Protein AF-A0A2V7YSF1-F1 (afdb_monomer_lite)

Structure (mmCIF, N/CA/C/O backbone):
data_AF-A0A2V7YSF1-F1
#
_entry.id   AF-A0A2V7YSF1-F1
#
loop_
_atom_site.group_PDB
_atom_site.id
_atom_site.type_symbol
_atom_site.label_atom_id
_atom_site.label_alt_id
_atom_site.label_comp_id
_atom_site.label_asym_id
_atom_site.label_entity_id
_atom_site.label_seq_id
_atom_site.pdbx_PDB_ins_code
_atom_site.Cartn_x
_atom_site.Cartn_y
_atom_site.Cartn_z
_atom_site.occupancy
_atom_site.B_iso_or_equiv
_atom_site.auth_seq_id
_atom_site.auth_comp_id
_atom_site.auth_asym_id
_atom_site.auth_atom_id
_atom_site.pdbx_PDB_model_num
ATOM 1 N N . MET A 1 1 ? -10.536 7.217 42.522 1.00 45.72 1 MET A N 1
ATOM 2 C CA . MET A 1 1 ? -9.569 7.625 41.480 1.00 45.72 1 MET A CA 1
ATOM 3 C C . MET A 1 1 ? -9.967 6.948 40.182 1.00 45.72 1 MET A C 1
ATOM 5 O O . MET A 1 1 ? -9.689 5.775 39.994 1.00 45.72 1 MET A O 1
ATOM 9 N N . THR A 1 2 ? -10.724 7.647 39.345 1.00 53.72 2 THR A N 1
ATOM 10 C CA . THR A 1 2 ? -11.120 7.186 38.010 1.00 53.72 2 THR A CA 1
ATOM 11 C C . THR A 1 2 ? -9.965 7.449 37.054 1.00 53.72 2 THR A C 1
ATOM 13 O O . THR A 1 2 ? -9.541 8.597 36.912 1.00 53.72 2 THR A O 1
ATOM 16 N N . SER A 1 3 ? -9.429 6.399 36.431 1.00 45.81 3 SER A N 1
ATOM 17 C CA . SER A 1 3 ? -8.514 6.542 35.301 1.00 45.81 3 SER A CA 1
ATOM 18 C C . SER A 1 3 ? -9.166 7.431 34.233 1.00 45.81 3 SER A C 1
ATOM 20 O O . SER A 1 3 ? -10.375 7.317 34.002 1.00 45.81 3 SER A O 1
ATOM 22 N N . PRO A 1 4 ? -8.418 8.349 33.597 1.00 48.03 4 PRO A N 1
ATOM 23 C CA . PRO A 1 4 ? -8.965 9.100 32.480 1.00 48.03 4 PRO A CA 1
ATOM 24 C C . PRO A 1 4 ? -9.413 8.108 31.393 1.00 48.03 4 PRO A C 1
ATOM 26 O O . PRO A 1 4 ? -8.706 7.123 31.148 1.00 48.03 4 PRO A O 1
ATOM 29 N N . PRO A 1 5 ? -10.571 8.329 30.744 1.00 52.53 5 PRO A N 1
ATOM 30 C CA . PRO A 1 5 ? -10.981 7.502 29.619 1.00 52.53 5 PRO A CA 1
ATOM 31 C C . PRO A 1 5 ? -9.872 7.520 28.552 1.00 52.53 5 PRO A C 1
ATOM 33 O O . PRO A 1 5 ? -9.232 8.561 28.360 1.00 52.53 5 PRO A O 1
ATOM 36 N N . PRO A 1 6 ? -9.602 6.391 27.871 1.00 51.53 6 PRO A N 1
ATOM 37 C CA . PRO A 1 6 ? -8.552 6.322 26.861 1.00 51.53 6 PRO A CA 1
ATOM 38 C C . PRO A 1 6 ? -8.784 7.418 25.818 1.00 51.53 6 PRO A C 1
ATOM 40 O O . PRO A 1 6 ? -9.885 7.530 25.276 1.00 51.53 6 PRO A O 1
ATOM 43 N N . ARG A 1 7 ? -7.762 8.253 25.572 1.00 56.03 7 ARG A N 1
ATOM 44 C CA . ARG A 1 7 ? -7.863 9.410 24.674 1.00 56.03 7 ARG A CA 1
ATOM 45 C C . ARG A 1 7 ? -8.388 8.973 23.308 1.00 56.03 7 ARG A C 1
ATOM 47 O O . ARG A 1 7 ? -7.738 8.261 22.543 1.00 56.03 7 ARG A O 1
ATOM 54 N N . SER A 1 8 ? -9.612 9.395 23.036 1.00 60.59 8 SER A N 1
ATOM 55 C CA . SER A 1 8 ? -10.412 9.052 21.875 1.00 60.59 8 SER A CA 1
ATOM 56 C C . SER A 1 8 ? -9.854 9.714 20.613 1.00 60.59 8 SER A C 1
ATOM 58 O O . SER A 1 8 ? -9.989 10.919 20.437 1.00 60.59 8 SER A O 1
ATOM 60 N N . GLY A 1 9 ? -9.263 8.934 19.705 1.00 58.69 9 GLY A N 1
ATOM 61 C CA . GLY A 1 9 ? -9.050 9.350 18.311 1.00 58.69 9 GLY A CA 1
ATOM 62 C C . GLY A 1 9 ? -7.986 10.422 18.042 1.00 58.69 9 GLY A C 1
ATOM 63 O O . GLY A 1 9 ? -7.973 10.954 16.934 1.00 58.69 9 GLY A O 1
ATOM 64 N N . GLU A 1 10 ? -7.097 10.733 18.990 1.00 69.19 10 GLU A N 1
ATOM 65 C CA . GLU A 1 10 ? -5.967 11.636 18.727 1.00 69.19 10 GLU A CA 1
ATOM 66 C C . GLU A 1 10 ? -5.044 11.037 17.656 1.00 69.19 10 GLU A C 1
ATOM 68 O O . GLU A 1 10 ? -4.648 9.870 17.744 1.00 69.19 10 GLU A O 1
ATOM 73 N N . VAL A 1 11 ? -4.716 11.832 16.634 1.00 72.75 11 VAL A N 1
ATOM 74 C CA . VAL A 1 11 ? -3.704 11.498 15.624 1.00 72.75 11 VAL A CA 1
ATOM 75 C C . VAL A 1 11 ? -2.356 11.465 16.330 1.00 72.75 11 VAL A C 1
ATOM 77 O O . VAL A 1 11 ? -1.912 12.474 16.877 1.00 72.75 11 VAL A O 1
ATOM 80 N N . THR A 1 12 ? -1.704 10.305 16.352 1.00 83.25 12 THR A N 1
ATOM 81 C CA . THR A 1 12 ? -0.373 10.211 16.954 1.00 83.25 12 THR A CA 1
ATOM 82 C C . THR A 1 12 ? 0.666 10.829 16.023 1.00 83.25 12 THR A C 1
ATOM 84 O O . THR A 1 12 ? 0.474 10.909 14.808 1.00 83.25 12 THR A O 1
ATOM 87 N N . ARG A 1 13 ? 1.826 11.210 16.569 1.00 85.56 13 ARG A N 1
ATOM 88 C CA . ARG A 1 13 ? 2.976 11.635 15.755 1.00 85.56 13 ARG A CA 1
ATOM 89 C C . ARG A 1 13 ? 3.343 10.581 14.699 1.00 85.56 13 ARG A C 1
ATOM 91 O O . ARG A 1 13 ? 3.693 10.946 13.584 1.00 85.56 13 ARG A O 1
ATOM 98 N N . GLY A 1 14 ? 3.215 9.293 15.031 1.00 83.25 14 GLY A N 1
ATOM 99 C CA . GLY A 1 14 ? 3.429 8.190 14.091 1.00 83.25 14 GLY A CA 1
ATOM 100 C C . GLY A 1 14 ? 2.414 8.176 12.945 1.00 83.25 14 GLY A C 1
ATOM 101 O O . GLY A 1 14 ? 2.808 8.028 11.793 1.00 83.25 14 GLY A O 1
ATOM 102 N N . ASP A 1 15 ? 1.134 8.414 13.242 1.00 83.69 15 ASP A N 1
ATOM 103 C CA . ASP A 1 15 ? 0.075 8.501 12.226 1.00 83.69 15 ASP A CA 1
ATOM 104 C C . ASP A 1 15 ? 0.319 9.679 11.264 1.00 83.69 15 ASP A C 1
ATOM 106 O O . ASP A 1 15 ? 0.139 9.542 10.055 1.00 83.69 15 ASP A O 1
ATOM 110 N N . ALA A 1 16 ? 0.776 10.826 11.782 1.00 85.44 16 ALA A N 1
ATOM 111 C CA . ALA A 1 16 ? 1.115 11.995 10.970 1.00 85.44 16 ALA A CA 1
ATOM 112 C C . ALA A 1 16 ? 2.333 11.748 10.063 1.00 85.44 16 ALA A C 1
ATOM 114 O O . ALA A 1 16 ? 2.319 12.134 8.895 1.00 85.44 16 ALA A O 1
ATOM 115 N N . VAL A 1 17 ? 3.366 11.067 10.575 1.00 89.12 17 VAL A N 1
ATOM 116 C CA . VAL A 1 17 ? 4.543 10.668 9.782 1.00 89.12 17 VAL A CA 1
ATOM 117 C C . VAL A 1 17 ? 4.150 9.680 8.683 1.00 89.12 17 VAL A C 1
ATOM 119 O O . VAL A 1 17 ? 4.551 9.863 7.537 1.00 89.12 17 VAL A O 1
ATOM 122 N N . LEU A 1 18 ? 3.329 8.674 9.001 1.00 88.62 18 LEU A N 1
ATOM 123 C CA . LEU A 1 18 ? 2.808 7.718 8.018 1.00 88.62 18 LEU A CA 1
ATOM 124 C C . LEU A 1 18 ? 1.984 8.411 6.933 1.00 88.62 18 LEU A C 1
ATOM 126 O O . LEU A 1 18 ? 2.191 8.157 5.750 1.00 88.62 18 LEU A O 1
ATOM 130 N N . LEU A 1 19 ? 1.083 9.315 7.321 1.00 88.94 19 LEU A N 1
ATOM 131 C CA . LEU A 1 19 ? 0.292 10.089 6.372 1.00 88.94 19 LEU A CA 1
ATOM 132 C C . LEU A 1 19 ? 1.187 10.941 5.463 1.00 88.94 19 LEU 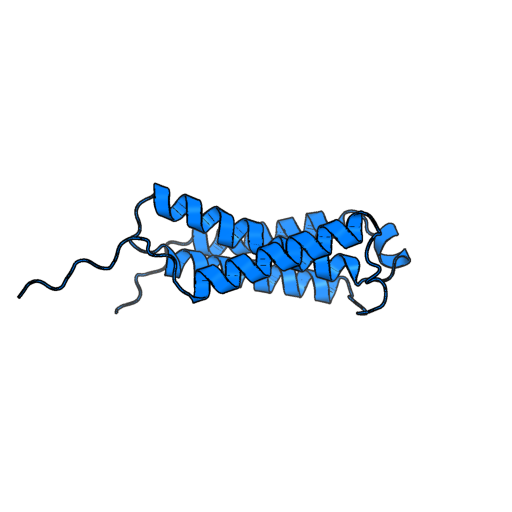A C 1
ATOM 134 O O . LEU A 1 19 ? 0.999 10.931 4.250 1.00 88.94 19 LEU A O 1
ATOM 138 N N . GLY A 1 20 ? 2.176 11.636 6.032 1.00 90.88 20 GLY A N 1
ATOM 139 C CA . GLY A 1 20 ? 3.150 12.415 5.268 1.00 90.88 20 GLY A CA 1
ATOM 140 C C . GLY A 1 20 ? 3.936 11.554 4.278 1.00 90.88 20 GLY A C 1
ATOM 141 O O . GLY A 1 20 ? 4.059 11.922 3.112 1.00 90.88 20 GLY A O 1
ATOM 142 N N . LEU A 1 21 ? 4.388 10.372 4.708 1.00 92.31 21 LEU A N 1
ATOM 143 C CA . LEU A 1 21 ? 5.056 9.399 3.844 1.00 92.31 21 LEU A CA 1
ATOM 144 C C . LEU A 1 21 ? 4.149 8.953 2.690 1.00 92.31 21 LEU A C 1
ATOM 146 O O . LEU A 1 21 ? 4.577 8.953 1.540 1.00 92.31 21 LEU A O 1
ATOM 150 N N . PHE A 1 22 ? 2.889 8.616 2.967 1.00 92.38 22 PHE A N 1
ATOM 151 C CA . PHE A 1 22 ? 1.945 8.202 1.929 1.00 92.38 22 PHE A CA 1
ATOM 152 C C . PHE A 1 22 ? 1.628 9.311 0.938 1.00 92.38 22 PHE A C 1
ATOM 154 O O . PHE A 1 22 ? 1.571 9.049 -0.261 1.00 92.38 22 PHE A O 1
ATOM 161 N N . LEU A 1 23 ? 1.455 10.545 1.413 1.00 91.50 23 LEU A N 1
ATOM 162 C CA . LEU A 1 23 ? 1.260 11.702 0.545 1.00 91.50 23 LEU A CA 1
ATOM 163 C C . LEU A 1 23 ? 2.489 11.944 -0.337 1.00 91.50 23 LEU A C 1
ATOM 165 O O . LEU A 1 23 ? 2.334 12.192 -1.530 1.00 91.50 23 LEU A O 1
ATOM 169 N N . ALA A 1 24 ? 3.699 11.801 0.212 1.00 92.44 24 ALA A N 1
ATOM 170 C CA . ALA A 1 24 ? 4.933 11.891 -0.562 1.00 92.44 24 ALA A CA 1
ATOM 171 C C . ALA A 1 24 ? 5.024 10.782 -1.625 1.00 92.44 24 ALA A C 1
ATOM 173 O O . ALA A 1 24 ? 5.334 11.068 -2.781 1.00 92.44 24 ALA A O 1
ATOM 174 N N . CYS A 1 25 ? 4.687 9.534 -1.280 1.00 92.81 25 CYS A N 1
ATOM 175 C CA . CYS A 1 25 ? 4.632 8.434 -2.244 1.00 92.81 25 CYS A CA 1
ATOM 176 C C . CYS A 1 25 ? 3.586 8.680 -3.341 1.00 92.81 25 CYS A C 1
ATOM 178 O O . CYS A 1 25 ? 3.867 8.433 -4.512 1.00 92.81 25 CYS A O 1
ATOM 180 N N . TRP A 1 26 ? 2.408 9.204 -2.994 1.00 91.69 26 TRP A N 1
ATOM 181 C CA . TRP A 1 26 ? 1.378 9.564 -3.970 1.00 91.69 26 TRP A CA 1
ATOM 182 C C . TRP A 1 26 ? 1.856 10.664 -4.916 1.00 91.69 26 TRP A C 1
ATOM 184 O O . TRP A 1 26 ? 1.722 10.521 -6.130 1.00 91.69 26 TRP A O 1
ATOM 194 N N . ALA A 1 27 ? 2.457 11.726 -4.376 1.00 91.25 27 ALA A N 1
ATOM 195 C CA . ALA A 1 27 ? 3.008 12.817 -5.171 1.00 91.25 27 ALA A CA 1
ATOM 196 C C . ALA A 1 27 ? 4.094 12.314 -6.133 1.00 91.25 27 ALA A C 1
ATOM 198 O O . ALA A 1 27 ? 4.035 12.606 -7.324 1.00 91.25 27 ALA A O 1
ATOM 199 N N . LEU A 1 28 ? 5.037 11.496 -5.653 1.00 89.56 28 LEU A N 1
ATOM 200 C CA . LEU A 1 28 ? 6.078 10.894 -6.491 1.00 89.56 28 LEU A CA 1
ATOM 201 C C . LEU A 1 28 ? 5.497 9.981 -7.573 1.00 89.56 28 LEU A C 1
ATOM 203 O O . LEU A 1 28 ? 5.907 10.064 -8.730 1.00 89.56 28 LEU A O 1
ATOM 207 N N . SER A 1 29 ? 4.521 9.141 -7.223 1.00 85.94 29 SER A N 1
ATOM 208 C CA . SER A 1 29 ? 3.863 8.261 -8.189 1.00 85.94 29 SER A CA 1
ATOM 209 C C . SER A 1 29 ? 3.139 9.064 -9.273 1.00 85.94 29 SER A C 1
ATOM 211 O O . SER A 1 29 ? 3.233 8.703 -10.445 1.00 85.94 29 SER A O 1
ATOM 213 N N . LEU A 1 30 ? 2.483 10.172 -8.912 1.00 87.62 30 LEU A N 1
ATOM 214 C CA . LEU A 1 30 ? 1.809 11.059 -9.861 1.00 87.62 30 LEU A CA 1
ATOM 215 C C . LEU A 1 30 ? 2.807 11.792 -10.766 1.00 87.62 30 LEU A C 1
ATOM 217 O O . LEU A 1 30 ? 2.622 11.804 -11.979 1.00 87.62 30 LEU A O 1
ATOM 221 N N . LEU A 1 31 ? 3.880 12.351 -10.196 1.00 89.06 31 LEU A N 1
ATOM 222 C CA . LEU A 1 31 ? 4.953 13.012 -10.948 1.00 89.06 31 LEU A CA 1
ATOM 223 C C . LEU A 1 31 ? 5.643 12.059 -11.927 1.00 89.06 31 LEU A C 1
ATOM 225 O O . LEU A 1 31 ? 6.040 12.463 -13.021 1.00 89.06 31 LEU A O 1
ATOM 229 N N . SER A 1 32 ? 5.793 10.789 -11.548 1.00 85.56 32 SER A N 1
ATOM 230 C CA . SER A 1 32 ? 6.353 9.789 -12.448 1.00 85.56 32 SER A CA 1
ATOM 231 C C . SER A 1 32 ? 5.367 9.366 -13.532 1.00 85.56 32 SER A C 1
ATOM 233 O O . SER A 1 32 ? 5.744 9.256 -14.698 1.00 85.56 32 SER A O 1
ATOM 235 N N . PHE A 1 33 ? 4.086 9.213 -13.183 1.00 82.88 33 PHE A N 1
ATOM 236 C CA . PHE A 1 33 ? 3.025 8.917 -14.144 1.00 82.88 33 PHE A CA 1
ATOM 237 C C . PHE A 1 33 ? 2.899 10.008 -15.220 1.00 82.88 33 PHE A C 1
ATOM 239 O O . PHE A 1 33 ? 2.774 9.695 -16.403 1.00 82.88 33 PHE A O 1
ATOM 246 N N . THR A 1 34 ? 3.016 11.284 -14.839 1.00 85.38 34 THR A N 1
ATOM 247 C CA . THR A 1 34 ? 3.032 12.427 -15.770 1.00 85.38 34 THR A CA 1
ATOM 248 C C . THR A 1 34 ? 4.376 12.631 -16.475 1.00 85.38 34 THR A C 1
ATOM 250 O O . THR A 1 34 ? 4.511 13.560 -17.267 1.00 85.38 34 THR A O 1
ATOM 253 N N . ARG A 1 35 ? 5.363 11.756 -16.233 1.00 82.06 35 ARG A N 1
ATOM 254 C CA . ARG A 1 35 ? 6.726 11.801 -16.793 1.00 82.06 35 ARG A CA 1
ATOM 255 C C . ARG A 1 35 ? 7.526 13.060 -16.443 1.00 82.06 35 ARG A C 1
ATOM 257 O O . ARG A 1 35 ? 8.514 13.353 -17.108 1.00 82.06 35 ARG A O 1
ATOM 264 N N . ILE A 1 36 ? 7.142 13.774 -15.385 1.00 86.44 36 ILE A N 1
ATOM 265 C CA . ILE A 1 36 ? 7.923 14.895 -14.842 1.00 86.44 36 ILE A CA 1
ATOM 266 C C . ILE A 1 36 ? 9.189 14.362 -14.157 1.00 86.44 36 ILE A C 1
ATOM 268 O O . ILE A 1 36 ? 10.251 14.971 -14.250 1.00 86.44 36 ILE A O 1
ATOM 272 N N . VAL A 1 37 ? 9.086 13.203 -13.495 1.00 83.69 37 VAL A N 1
ATOM 273 C CA . VAL A 1 37 ? 10.209 12.521 -12.836 1.00 83.69 37 VAL A CA 1
ATOM 274 C C . VAL A 1 37 ? 10.420 11.140 -13.448 1.00 83.69 37 VAL A C 1
ATOM 276 O O . VAL A 1 37 ? 9.491 10.333 -13.543 1.00 83.69 37 VAL A O 1
ATOM 279 N N . TRP A 1 38 ? 11.663 10.840 -13.820 1.00 81.31 38 TRP A N 1
ATOM 280 C CA . TRP A 1 38 ? 12.032 9.552 -14.397 1.00 81.31 38 TRP A CA 1
ATOM 281 C C . TRP A 1 38 ? 12.706 8.664 -13.348 1.00 81.31 38 TRP A C 1
ATOM 283 O O . TRP A 1 38 ? 13.808 8.951 -12.893 1.00 81.31 38 TRP A O 1
ATOM 293 N N . LEU A 1 39 ? 12.006 7.604 -12.936 1.00 80.06 39 LEU A N 1
ATOM 294 C CA . LEU A 1 39 ? 12.466 6.633 -11.932 1.00 80.06 39 LEU A CA 1
ATOM 295 C C . LEU A 1 39 ? 12.810 5.267 -12.545 1.00 80.06 39 LEU A C 1
ATOM 297 O O . LEU A 1 39 ? 13.360 4.408 -11.854 1.00 80.06 39 LEU A O 1
ATOM 301 N N . ALA A 1 40 ? 12.497 5.056 -13.825 1.00 80.25 40 ALA A N 1
ATOM 302 C CA . ALA A 1 40 ? 12.638 3.767 -14.491 1.00 80.25 40 ALA A CA 1
ATOM 303 C C . ALA A 1 40 ? 14.098 3.287 -14.504 1.00 80.25 40 ALA A C 1
ATOM 305 O O . ALA A 1 40 ? 15.008 4.042 -14.834 1.00 80.25 40 ALA A O 1
ATOM 306 N N . GLY A 1 41 ? 14.313 2.015 -14.164 1.00 77.81 41 GLY A N 1
ATOM 307 C CA . GLY A 1 41 ? 15.637 1.388 -14.132 1.00 77.81 41 GLY A CA 1
ATOM 308 C C . GLY A 1 41 ? 16.408 1.589 -12.824 1.00 77.81 41 GLY A C 1
ATOM 309 O O . GLY A 1 41 ? 17.488 1.026 -12.678 1.00 77.81 41 GLY A O 1
ATOM 310 N N . SER A 1 42 ? 15.859 2.330 -11.853 1.00 80.25 42 SER A N 1
ATOM 311 C CA . SER A 1 42 ? 16.484 2.494 -10.530 1.00 80.25 42 SER A CA 1
ATOM 312 C C . SER A 1 42 ? 16.405 1.236 -9.658 1.00 80.25 42 SER A C 1
ATOM 314 O O . SER A 1 42 ? 17.211 1.077 -8.742 1.00 80.25 42 SER A O 1
ATOM 316 N N . LEU A 1 43 ? 15.467 0.325 -9.944 1.00 75.44 43 LEU A N 1
ATOM 317 C CA . LEU A 1 43 ? 15.325 -0.941 -9.234 1.00 75.44 43 LEU A CA 1
ATOM 318 C C . LEU A 1 43 ? 14.875 -2.052 -10.203 1.00 75.44 43 LEU A C 1
ATOM 320 O O . LEU A 1 43 ? 13.846 -1.885 -10.866 1.00 75.44 43 LEU A O 1
ATOM 324 N N . PRO A 1 44 ? 15.583 -3.198 -10.282 1.00 72.75 44 PRO A N 1
ATOM 325 C CA . PRO A 1 44 ? 15.166 -4.346 -11.086 1.00 72.75 44 PRO A CA 1
ATOM 326 C C . PRO A 1 44 ? 14.012 -5.071 -10.384 1.00 72.75 44 PRO A C 1
ATOM 328 O O . PRO A 1 44 ? 14.175 -6.114 -9.748 1.00 72.75 44 PRO A O 1
ATOM 331 N N . LEU A 1 45 ? 12.829 -4.465 -10.430 1.00 73.44 45 LEU A N 1
ATOM 332 C CA . LEU A 1 45 ? 11.663 -4.971 -9.732 1.00 73.44 45 LEU A CA 1
ATOM 333 C C . LEU A 1 45 ? 11.007 -6.091 -10.544 1.00 73.44 45 LEU A C 1
ATOM 335 O O . LEU A 1 45 ? 10.259 -5.847 -11.488 1.00 73.44 45 LEU A O 1
ATOM 339 N N . THR A 1 46 ? 11.275 -7.335 -10.152 1.00 82.62 46 THR A N 1
ATOM 340 C CA . THR A 1 46 ? 10.607 -8.506 -10.728 1.00 82.62 46 THR A CA 1
ATOM 341 C C . THR A 1 46 ? 9.150 -8.592 -10.266 1.00 82.62 46 THR A C 1
ATOM 343 O O . THR A 1 46 ? 8.788 -8.109 -9.188 1.00 82.62 46 THR A O 1
ATOM 346 N N . LEU A 1 47 ? 8.305 -9.268 -11.054 1.00 79.00 47 LEU A N 1
ATOM 347 C CA . LEU A 1 47 ? 6.893 -9.496 -10.715 1.00 79.00 47 LEU A CA 1
ATOM 348 C C . LEU A 1 47 ? 6.733 -10.132 -9.326 1.00 79.00 47 LEU A C 1
ATOM 350 O O . LEU A 1 47 ? 5.908 -9.688 -8.531 1.00 79.00 47 LEU A O 1
ATOM 354 N N . TYR A 1 48 ? 7.560 -11.132 -9.010 1.00 84.00 48 TYR A N 1
ATOM 355 C CA . TYR A 1 48 ? 7.530 -11.816 -7.719 1.00 84.00 48 TYR A CA 1
ATOM 356 C C . TYR A 1 48 ? 7.844 -10.874 -6.550 1.00 84.00 48 TYR A C 1
ATOM 358 O O . TYR A 1 48 ? 7.132 -10.876 -5.543 1.00 84.00 48 TYR A O 1
ATOM 366 N N . GLY A 1 49 ? 8.873 -10.030 -6.690 1.00 87.62 49 GLY A N 1
ATOM 367 C CA . GLY A 1 49 ? 9.214 -9.032 -5.676 1.00 87.62 49 GLY A CA 1
ATOM 368 C C . GLY A 1 49 ? 8.081 -8.025 -5.470 1.00 87.62 49 GLY A C 1
ATOM 369 O O . GLY A 1 49 ? 7.727 -7.715 -4.335 1.00 87.62 49 GLY A O 1
ATOM 370 N N . TYR A 1 50 ? 7.442 -7.586 -6.555 1.00 90.38 50 TYR A N 1
ATOM 371 C CA . TYR A 1 50 ? 6.325 -6.648 -6.488 1.00 90.38 50 TYR A CA 1
ATOM 372 C C . TYR A 1 50 ? 5.106 -7.211 -5.744 1.00 90.38 50 TYR A C 1
ATOM 374 O O . TYR A 1 50 ? 4.584 -6.564 -4.832 1.00 90.38 50 TYR A O 1
ATOM 382 N N . TYR A 1 51 ? 4.683 -8.437 -6.070 1.00 91.69 51 TYR A N 1
ATOM 383 C CA . TYR A 1 51 ? 3.581 -9.093 -5.360 1.00 91.69 51 TYR A CA 1
ATOM 384 C C . TYR A 1 51 ? 3.927 -9.385 -3.899 1.00 91.69 51 TYR A C 1
ATOM 386 O O . TYR A 1 51 ? 3.071 -9.230 -3.033 1.00 91.69 51 TYR A O 1
ATOM 394 N N . SER A 1 52 ? 5.181 -9.735 -3.604 1.00 92.81 52 SER A N 1
ATOM 395 C CA . SER A 1 52 ? 5.644 -9.951 -2.230 1.00 92.81 52 SER A CA 1
ATOM 396 C C . SER A 1 52 ? 5.500 -8.681 -1.382 1.00 92.81 52 SER A C 1
ATOM 398 O O . SER A 1 52 ? 5.016 -8.741 -0.253 1.00 92.81 52 SER A O 1
ATOM 400 N N . VAL A 1 53 ? 5.833 -7.508 -1.937 1.00 93.44 53 VAL A N 1
ATOM 401 C CA . VAL A 1 53 ? 5.593 -6.224 -1.257 1.00 93.44 53 VAL A CA 1
ATOM 402 C C . VAL A 1 53 ? 4.097 -5.968 -1.074 1.00 93.44 53 VAL A C 1
ATOM 404 O O . VAL A 1 53 ? 3.685 -5.570 0.014 1.00 93.44 53 VAL A O 1
ATOM 407 N N . ALA A 1 54 ? 3.266 -6.238 -2.085 1.00 94.75 54 ALA A N 1
ATOM 408 C CA . ALA A 1 54 ? 1.813 -6.095 -1.962 1.00 94.75 54 ALA A CA 1
ATOM 409 C C . ALA A 1 54 ? 1.232 -6.970 -0.837 1.00 94.75 54 ALA A C 1
ATOM 411 O O . ALA A 1 54 ? 0.392 -6.500 -0.068 1.00 94.75 54 ALA A O 1
ATOM 412 N N . VAL A 1 55 ? 1.729 -8.204 -0.692 1.00 95.69 55 VAL A N 1
ATOM 413 C CA . VAL A 1 55 ? 1.360 -9.130 0.387 1.00 95.69 55 VAL A CA 1
ATOM 414 C C . VAL A 1 55 ? 1.720 -8.560 1.756 1.00 95.69 55 VAL A C 1
ATOM 416 O O . VAL A 1 55 ? 0.860 -8.466 2.635 1.00 95.69 55 VAL A O 1
ATOM 419 N N . VAL A 1 56 ? 2.978 -8.143 1.928 1.00 95.69 56 VAL A N 1
ATOM 420 C CA . VAL A 1 56 ? 3.485 -7.599 3.197 1.00 95.69 56 VAL A CA 1
ATOM 421 C C . VAL A 1 56 ? 2.738 -6.325 3.583 1.00 95.69 56 VAL A C 1
ATOM 423 O O . VAL A 1 56 ? 2.331 -6.179 4.737 1.00 95.69 56 VAL A O 1
ATOM 426 N N . LEU A 1 57 ? 2.510 -5.421 2.625 1.00 95.31 57 LEU A N 1
ATOM 427 C CA . LEU A 1 57 ? 1.758 -4.192 2.861 1.00 95.31 57 LEU A CA 1
ATOM 428 C C . LEU A 1 57 ? 0.300 -4.489 3.216 1.00 95.31 57 LEU A C 1
ATOM 430 O O . LEU A 1 57 ? -0.193 -3.936 4.194 1.00 95.31 57 LEU A O 1
ATOM 434 N N . GLY A 1 58 ? -0.378 -5.369 2.475 1.00 95.44 58 GLY A N 1
ATOM 435 C CA . GLY A 1 58 ? -1.780 -5.707 2.726 1.00 95.44 58 GLY A CA 1
ATOM 436 C C . GLY A 1 58 ? -1.969 -6.267 4.128 1.00 95.44 58 GLY A C 1
ATOM 437 O O . GLY A 1 58 ? -2.689 -5.695 4.947 1.00 95.44 58 GLY A O 1
ATOM 438 N N . TRP A 1 59 ? -1.235 -7.332 4.444 1.00 94.50 59 TRP A N 1
ATOM 439 C CA . TRP A 1 59 ? -1.318 -7.987 5.745 1.00 94.50 59 TRP A CA 1
ATOM 440 C C . TRP A 1 59 ? -0.890 -7.067 6.895 1.00 94.50 59 TRP A C 1
ATOM 442 O O . TRP A 1 59 ? -1.604 -6.921 7.892 1.00 94.50 59 TRP A O 1
ATOM 452 N N . GLY A 1 60 ? 0.264 -6.407 6.749 1.00 94.00 60 GLY A N 1
ATOM 453 C CA . GLY A 1 60 ? 0.835 -5.538 7.774 1.00 94.00 60 GLY A CA 1
ATOM 454 C C . GLY A 1 60 ? -0.076 -4.360 8.107 1.00 94.00 60 GLY A C 1
ATOM 455 O O . GLY A 1 60 ? -0.390 -4.135 9.278 1.00 94.00 60 GLY A O 1
ATOM 456 N N . PHE A 1 61 ? -0.568 -3.642 7.093 1.00 94.12 61 PHE A N 1
ATOM 457 C CA . PHE A 1 61 ? -1.467 -2.508 7.315 1.00 94.12 61 PHE A CA 1
ATOM 458 C C . PHE A 1 61 ? -2.852 -2.931 7.790 1.00 94.12 61 PHE A C 1
ATOM 460 O O . PHE A 1 61 ? -3.446 -2.207 8.590 1.00 94.12 61 PHE A O 1
ATOM 467 N N . GLY A 1 62 ? -3.333 -4.111 7.396 1.00 92.56 62 GLY A N 1
ATOM 468 C CA . GLY A 1 62 ? -4.561 -4.681 7.937 1.00 92.56 62 GLY A CA 1
ATOM 469 C C . GLY A 1 62 ? -4.464 -4.944 9.447 1.00 92.56 62 GLY A C 1
ATOM 470 O O . GLY A 1 62 ? -5.336 -4.521 10.208 1.00 92.56 62 GLY A O 1
ATOM 471 N N . ILE A 1 63 ? -3.364 -5.548 9.917 1.00 92.00 63 ILE A N 1
ATOM 472 C CA . ILE A 1 63 ? -3.112 -5.755 11.356 1.00 92.00 63 ILE A CA 1
ATOM 473 C C . ILE A 1 63 ? -2.976 -4.422 12.094 1.00 92.00 63 ILE A C 1
ATOM 475 O O . ILE A 1 63 ? -3.583 -4.235 13.153 1.00 92.00 63 ILE A O 1
ATOM 479 N N . LEU A 1 64 ? -2.180 -3.492 11.557 1.00 90.94 64 LEU A N 1
ATOM 480 C CA . LEU A 1 64 ? -1.967 -2.187 12.183 1.00 90.94 64 LEU A CA 1
ATOM 481 C C . LEU A 1 64 ? -3.278 -1.408 12.304 1.00 90.94 64 LEU A C 1
ATOM 483 O O . LEU A 1 64 ? -3.553 -0.850 13.364 1.00 90.94 64 LEU A O 1
ATOM 487 N N . TYR A 1 65 ? -4.112 -1.425 11.265 1.00 91.25 65 TYR A N 1
ATOM 488 C CA . TYR A 1 65 ? -5.426 -0.796 11.278 1.00 91.25 65 TYR A CA 1
ATOM 489 C C . TYR A 1 65 ? -6.332 -1.372 12.374 1.00 91.25 65 TYR A C 1
ATOM 491 O O . TYR A 1 65 ? -6.922 -0.610 13.145 1.00 91.25 65 TYR A O 1
ATOM 499 N N . VAL A 1 66 ? -6.427 -2.702 12.486 1.00 90.12 66 VAL A N 1
ATOM 500 C CA . VAL A 1 66 ? -7.266 -3.359 13.504 1.00 90.12 66 VAL A CA 1
ATOM 501 C C . VAL A 1 66 ? -6.787 -3.017 14.909 1.00 90.12 66 VAL A C 1
ATOM 503 O O . VAL A 1 66 ? -7.595 -2.636 15.754 1.00 90.12 66 VAL A O 1
ATOM 506 N N . ARG A 1 67 ? -5.473 -3.086 15.155 1.00 87.88 67 ARG A N 1
ATOM 507 C CA . ARG A 1 67 ? -4.885 -2.716 16.451 1.00 87.88 67 ARG A CA 1
ATOM 508 C C . ARG A 1 67 ? -5.130 -1.246 16.782 1.00 87.88 67 ARG A C 1
ATOM 510 O O . ARG A 1 67 ? -5.504 -0.926 17.905 1.00 87.88 67 ARG A O 1
ATOM 517 N N . ARG A 1 68 ? -4.950 -0.352 15.806 1.00 86.25 68 ARG A N 1
ATOM 518 C CA . ARG A 1 68 ? -5.060 1.100 16.001 1.00 86.25 68 ARG A CA 1
ATOM 519 C C . ARG A 1 68 ? -6.493 1.567 16.222 1.00 86.25 68 ARG A C 1
ATOM 521 O O . ARG A 1 68 ? -6.713 2.514 16.974 1.00 86.25 68 ARG A O 1
ATOM 528 N N . THR A 1 69 ? -7.448 0.930 15.549 1.00 88.25 69 THR A N 1
ATOM 529 C CA . THR A 1 69 ? -8.867 1.304 15.603 1.00 88.25 69 THR A CA 1
ATOM 530 C C . THR A 1 69 ? -9.676 0.511 16.620 1.00 88.25 69 THR A C 1
ATOM 532 O O . THR A 1 69 ? -10.894 0.692 16.722 1.00 88.25 69 THR A O 1
ATOM 535 N N . TRP A 1 70 ? -9.005 -0.331 17.407 1.00 84.81 70 TRP A N 1
ATOM 536 C CA . TRP A 1 70 ? -9.629 -1.093 18.473 1.00 84.81 70 TRP A CA 1
ATOM 537 C C . TRP A 1 70 ? -10.295 -0.167 19.496 1.00 84.81 70 TRP A C 1
ATOM 539 O O . TRP A 1 70 ? -9.685 0.777 19.991 1.00 84.81 70 TRP A O 1
ATOM 549 N N . GLY A 1 71 ? -11.568 -0.423 19.808 1.00 81.00 71 GLY A N 1
ATOM 550 C CA . GLY A 1 71 ? -12.332 0.378 20.772 1.00 81.00 71 GLY A CA 1
ATOM 551 C C . GLY A 1 71 ? -12.692 1.797 20.312 1.00 81.00 71 GLY A C 1
ATOM 552 O O . GLY A 1 71 ? -13.298 2.535 21.084 1.00 81.00 71 GLY A O 1
ATOM 553 N N . LEU A 1 72 ? -12.365 2.193 19.073 1.00 84.94 72 LEU A N 1
ATOM 554 C CA . LEU A 1 72 ? -12.737 3.505 18.543 1.00 84.94 72 LEU A CA 1
ATOM 555 C C . LEU A 1 72 ? -14.179 3.523 18.000 1.00 84.94 72 LEU A C 1
ATOM 557 O O . LEU A 1 72 ? -14.644 2.529 17.433 1.00 84.94 72 LEU A O 1
ATOM 561 N N . PRO A 1 73 ? -14.870 4.678 18.066 1.00 84.50 73 PRO A N 1
ATOM 562 C CA . PRO A 1 73 ? -16.159 4.862 17.408 1.00 84.50 73 PRO A CA 1
ATOM 563 C C . PRO A 1 73 ? -16.071 4.650 15.889 1.00 84.50 73 PRO A C 1
ATOM 565 O O . PRO A 1 73 ? -15.102 5.057 15.240 1.00 84.50 73 PRO A O 1
ATOM 568 N N . THR A 1 74 ? -17.134 4.105 15.293 1.00 84.44 74 THR A N 1
ATOM 569 C CA . THR A 1 74 ? -17.264 3.868 13.842 1.00 84.44 74 THR A CA 1
ATOM 570 C C . THR A 1 74 ? -16.842 5.045 12.941 1.00 84.44 74 THR A C 1
ATOM 572 O O . THR A 1 74 ? -16.116 4.791 11.974 1.00 84.44 74 THR A O 1
ATOM 575 N N . PRO A 1 75 ? -17.222 6.319 13.196 1.00 84.50 75 PRO A N 1
ATOM 576 C CA . PRO A 1 75 ? -16.806 7.429 12.330 1.00 84.50 75 PRO A CA 1
ATOM 577 C C . PRO A 1 75 ? -15.290 7.665 12.347 1.00 84.50 75 PRO A C 1
ATOM 579 O O . PRO A 1 75 ? -14.701 7.951 11.306 1.00 84.50 75 PRO A O 1
ATOM 582 N N . VAL A 1 76 ? -14.637 7.484 13.498 1.00 84.94 76 VAL A N 1
ATOM 583 C CA . VAL A 1 76 ? -13.178 7.609 13.623 1.00 84.94 76 VAL A CA 1
ATOM 584 C C . VAL A 1 76 ? -12.504 6.444 12.904 1.00 84.94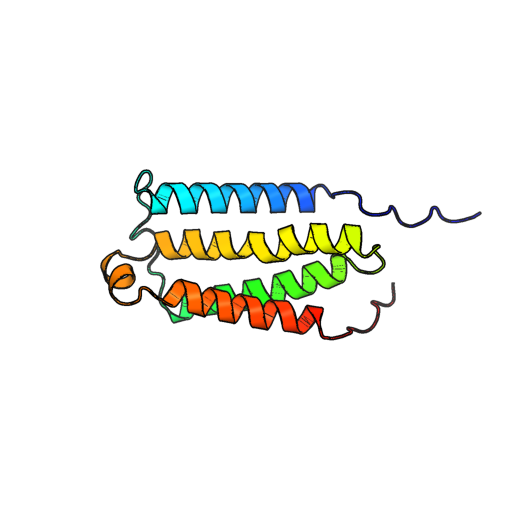 76 VAL A C 1
ATOM 586 O O . VAL A 1 76 ? -11.615 6.650 12.082 1.00 84.94 76 VAL A O 1
ATOM 589 N N . ARG A 1 77 ? -13.006 5.222 13.105 1.00 85.88 77 ARG A N 1
ATOM 590 C CA . ARG A 1 77 ? -12.509 4.015 12.435 1.00 85.88 77 ARG A CA 1
ATOM 591 C C . ARG A 1 77 ? -12.557 4.109 10.901 1.00 85.88 77 ARG A C 1
ATOM 593 O O . ARG A 1 77 ? -11.648 3.613 10.239 1.00 85.88 77 ARG A O 1
ATOM 600 N N . ARG A 1 78 ? -13.571 4.768 10.323 1.00 86.81 78 ARG A N 1
ATOM 601 C CA . ARG A 1 78 ? -13.648 5.025 8.869 1.00 86.81 78 ARG A CA 1
ATOM 602 C C . A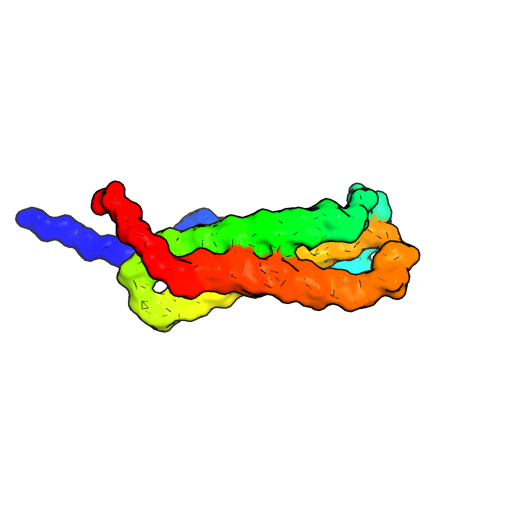RG A 1 78 ? -12.557 5.979 8.374 1.00 86.81 78 ARG A C 1
ATOM 604 O O . ARG A 1 78 ? -12.007 5.744 7.307 1.00 86.81 78 ARG A O 1
ATOM 611 N N . ARG A 1 79 ? -12.204 7.018 9.138 1.00 87.06 79 ARG A N 1
ATOM 612 C CA . ARG A 1 79 ? -11.114 7.942 8.763 1.00 87.06 79 ARG A CA 1
ATOM 613 C C . ARG A 1 79 ? -9.766 7.227 8.727 1.00 87.06 79 ARG A C 1
ATOM 615 O O . ARG A 1 79 ? -9.034 7.346 7.753 1.00 87.06 79 ARG A O 1
ATOM 622 N N . PHE A 1 80 ? -9.481 6.425 9.752 1.00 87.19 80 PHE A N 1
ATOM 623 C CA . PHE A 1 80 ? -8.273 5.599 9.787 1.00 87.19 80 PHE A CA 1
ATOM 624 C C . PHE A 1 80 ? -8.264 4.543 8.675 1.00 87.19 80 PHE A C 1
ATOM 626 O O . PHE A 1 80 ? -7.203 4.243 8.144 1.00 87.19 80 PHE A O 1
ATOM 633 N N . LEU A 1 81 ? -9.428 4.029 8.260 1.00 89.81 81 LEU A N 1
ATOM 634 C CA . LEU A 1 81 ? -9.498 3.084 7.143 1.00 89.81 81 LEU A CA 1
ATOM 635 C C . LEU A 1 81 ? -8.941 3.718 5.868 1.00 89.81 81 LEU A C 1
ATOM 637 O O . LEU A 1 81 ? -8.142 3.090 5.192 1.00 89.81 81 LEU A O 1
ATOM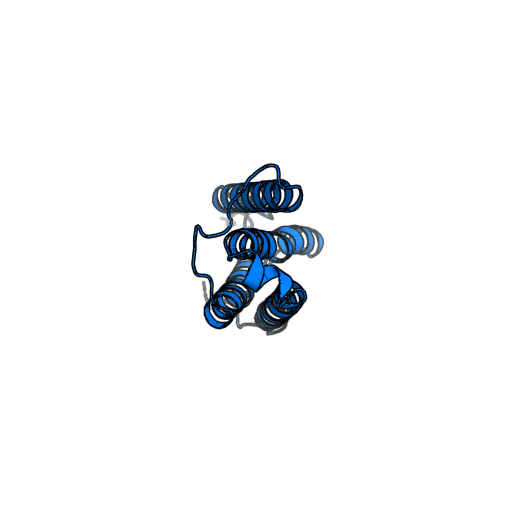 641 N N . LEU A 1 82 ? -9.299 4.971 5.577 1.00 88.31 82 LEU A N 1
ATOM 642 C CA . LEU A 1 82 ? -8.793 5.674 4.396 1.00 88.31 82 LEU A CA 1
ATOM 643 C C . LEU A 1 82 ? -7.266 5.786 4.416 1.00 88.31 82 LEU A C 1
ATOM 645 O O . LEU A 1 82 ? -6.626 5.487 3.416 1.00 88.31 82 LEU A O 1
ATOM 649 N N . ILE A 1 83 ? -6.679 6.145 5.559 1.00 88.69 83 ILE A N 1
ATOM 650 C CA . ILE A 1 83 ? -5.223 6.298 5.689 1.00 88.69 83 ILE A CA 1
ATOM 651 C C . ILE A 1 83 ? -4.517 4.949 5.490 1.00 88.69 83 ILE A C 1
ATOM 653 O O . ILE A 1 83 ? -3.581 4.847 4.702 1.00 88.69 83 ILE A O 1
ATOM 657 N N . TYR A 1 84 ? -4.983 3.905 6.178 1.00 91.62 84 TYR A N 1
ATOM 658 C CA . TYR A 1 84 ? -4.317 2.600 6.198 1.00 91.62 84 TYR A CA 1
ATOM 659 C C . TYR A 1 84 ? -4.612 1.748 4.957 1.00 91.62 84 TYR A C 1
ATOM 661 O O . TYR A 1 84 ? -3.834 0.852 4.650 1.00 91.62 84 TYR A O 1
ATOM 669 N N . TYR A 1 85 ? -5.702 2.024 4.237 1.00 92.81 85 TYR A N 1
ATOM 670 C CA . TYR A 1 85 ? -6.064 1.312 3.012 1.00 92.81 85 TYR A CA 1
ATOM 671 C C . TYR A 1 85 ? -5.576 2.024 1.745 1.00 92.81 85 TYR A C 1
ATOM 673 O O . TYR A 1 85 ? -5.038 1.370 0.860 1.00 92.81 85 TYR A O 1
ATOM 681 N N . LEU A 1 86 ? -5.736 3.350 1.638 1.00 91.88 86 LEU A N 1
ATOM 682 C CA . LEU A 1 86 ? -5.357 4.106 0.429 1.00 91.88 86 LEU A CA 1
ATOM 683 C C . LEU A 1 86 ? -3.905 4.590 0.444 1.00 91.88 86 LEU A C 1
ATOM 685 O O . LEU A 1 86 ? -3.358 4.916 -0.608 1.00 91.88 86 LEU A O 1
ATOM 689 N N . GLY A 1 87 ? -3.274 4.650 1.616 1.00 90.75 87 GLY A N 1
ATOM 690 C CA . GLY A 1 87 ? -1.877 5.048 1.751 1.00 90.75 87 GLY A CA 1
ATOM 691 C C . GLY A 1 87 ? -0.891 4.041 1.146 1.00 90.75 87 GLY A C 1
ATOM 692 O O . GLY A 1 87 ? -0.158 4.400 0.226 1.00 90.75 87 GLY A O 1
ATOM 693 N N . PRO A 1 88 ? -0.876 2.772 1.597 1.00 91.69 88 PRO A N 1
ATOM 694 C CA . PRO A 1 88 ? 0.107 1.785 1.144 1.00 91.69 88 PRO A CA 1
ATOM 695 C C . PRO A 1 88 ? 0.130 1.510 -0.373 1.00 91.69 88 PRO A C 1
ATOM 697 O O . PRO A 1 88 ? 1.227 1.345 -0.909 1.00 91.69 88 PRO A O 1
ATOM 700 N N . PRO A 1 89 ? -1.002 1.517 -1.110 1.00 93.31 89 PRO A N 1
ATOM 701 C CA . PRO A 1 89 ? -0.991 1.422 -2.571 1.00 93.31 89 PRO A CA 1
ATOM 702 C C . PRO A 1 89 ? -0.118 2.473 -3.274 1.00 93.31 89 PRO A C 1
ATOM 704 O O . PRO A 1 89 ? 0.420 2.191 -4.342 1.00 93.31 89 PRO A O 1
ATOM 707 N N . ALA A 1 90 ? 0.104 3.646 -2.672 1.00 90.94 90 ALA A N 1
ATOM 708 C CA . ALA A 1 90 ? 1.023 4.652 -3.209 1.00 90.94 90 ALA A CA 1
ATOM 709 C C . ALA A 1 90 ? 2.463 4.131 -3.315 1.00 90.94 90 ALA A C 1
ATOM 711 O O . ALA A 1 90 ? 3.173 4.434 -4.271 1.00 90.94 90 ALA A O 1
ATOM 712 N N . ILE A 1 91 ? 2.886 3.305 -2.352 1.00 91.75 91 ILE A N 1
ATOM 713 C CA . ILE A 1 91 ? 4.207 2.665 -2.349 1.00 91.75 91 ILE A CA 1
ATOM 714 C C . ILE A 1 91 ? 4.313 1.706 -3.538 1.00 91.75 91 ILE A C 1
ATOM 716 O O . ILE A 1 91 ? 5.321 1.701 -4.240 1.00 91.75 91 ILE A O 1
ATOM 720 N N . LEU A 1 92 ? 3.250 0.943 -3.819 1.00 92.50 92 LEU A N 1
ATOM 721 C CA . LEU A 1 92 ? 3.185 0.076 -4.998 1.00 92.50 92 LEU A CA 1
ATOM 722 C C . LEU A 1 92 ? 3.241 0.882 -6.306 1.00 92.50 92 LEU A C 1
ATOM 724 O O . LEU A 1 92 ? 3.829 0.408 -7.278 1.00 92.50 92 LEU A O 1
ATOM 728 N N . GLY A 1 93 ? 2.677 2.091 -6.340 1.00 89.56 93 GLY A N 1
ATOM 729 C CA . GLY A 1 93 ? 2.793 3.014 -7.475 1.00 89.56 93 GLY A CA 1
ATOM 730 C C . GLY A 1 93 ? 4.227 3.506 -7.701 1.00 89.56 93 GLY A C 1
ATOM 731 O O . GLY A 1 93 ? 4.732 3.463 -8.824 1.00 89.56 93 GLY A O 1
ATOM 732 N N . VAL A 1 94 ? 4.927 3.887 -6.628 1.00 90.38 94 VAL A N 1
ATOM 733 C CA . VAL A 1 94 ? 6.343 4.285 -6.694 1.00 90.38 94 VAL A CA 1
ATOM 734 C C . VAL A 1 94 ? 7.216 3.120 -7.156 1.00 90.38 94 VAL A C 1
ATOM 736 O O . VAL A 1 94 ? 7.966 3.265 -8.117 1.00 90.38 94 VAL A O 1
ATOM 739 N N . LEU A 1 95 ? 7.082 1.942 -6.545 1.00 90.31 95 LEU A N 1
ATOM 740 C CA . LEU A 1 95 ? 7.855 0.759 -6.936 1.00 90.31 95 LEU A CA 1
ATOM 741 C C . LEU A 1 95 ? 7.620 0.392 -8.402 1.00 90.31 95 LEU A C 1
ATOM 743 O O . LEU A 1 95 ? 8.563 0.108 -9.138 1.00 90.31 95 LEU A O 1
ATOM 747 N N . ARG A 1 96 ? 6.369 0.476 -8.861 1.00 89.62 96 ARG A N 1
ATOM 748 C CA . ARG A 1 96 ? 6.030 0.260 -10.264 1.00 89.62 96 ARG A CA 1
ATOM 749 C C . ARG A 1 96 ? 6.773 1.219 -11.194 1.00 89.62 96 ARG A C 1
ATOM 751 O O . ARG A 1 96 ? 7.276 0.780 -12.224 1.00 89.62 96 ARG A O 1
ATOM 758 N N . SER A 1 97 ? 6.861 2.496 -10.827 1.00 87.88 97 SER A N 1
ATOM 759 C CA . SER A 1 97 ? 7.557 3.508 -11.628 1.00 87.88 97 SER A CA 1
ATOM 760 C C . SER A 1 97 ? 9.070 3.284 -11.736 1.00 87.88 97 SER A C 1
ATOM 762 O O . SER A 1 97 ? 9.689 3.762 -12.685 1.00 87.88 97 SER A O 1
ATOM 764 N N . MET A 1 98 ? 9.651 2.519 -10.805 1.00 88.12 98 MET A N 1
ATOM 765 C CA . MET A 1 98 ? 11.070 2.161 -10.812 1.00 88.12 98 MET A CA 1
ATOM 766 C C . MET A 1 98 ? 11.406 1.030 -11.791 1.00 88.12 98 MET A C 1
ATOM 768 O O . MET A 1 98 ? 12.558 0.908 -12.206 1.00 88.12 98 MET A O 1
ATOM 772 N N . ALA A 1 99 ? 10.419 0.221 -12.190 1.00 86.00 99 ALA A N 1
ATOM 773 C CA . ALA A 1 99 ? 10.632 -0.883 -13.122 1.00 86.00 99 ALA A CA 1
ATOM 774 C C . ALA A 1 99 ? 11.031 -0.375 -14.527 1.00 86.00 99 ALA A C 1
ATOM 776 O O . ALA A 1 99 ? 10.569 0.694 -14.944 1.00 86.00 99 ALA A O 1
ATOM 777 N N . PRO A 1 100 ? 11.847 -1.121 -15.295 1.00 86.69 100 PRO A N 1
ATOM 778 C CA . PRO A 1 100 ? 12.167 -0.778 -16.679 1.00 86.69 100 PRO A CA 1
ATOM 779 C C . PRO A 1 100 ? 10.910 -0.629 -17.539 1.00 86.69 100 PRO A C 1
ATOM 781 O O . PRO A 1 100 ? 9.977 -1.423 -17.439 1.00 86.69 100 PRO A O 1
ATOM 784 N N . TRP A 1 101 ? 10.888 0.371 -18.423 1.00 82.94 101 TRP A N 1
ATOM 785 C CA . TRP A 1 101 ? 9.722 0.668 -19.266 1.00 82.94 101 TRP A CA 1
ATOM 786 C C . TRP A 1 101 ? 9.209 -0.522 -20.107 1.00 82.94 101 TRP A C 1
ATOM 788 O O . TRP A 1 101 ? 7.991 -0.688 -20.173 1.00 82.94 101 TRP A O 1
ATOM 798 N N . PRO A 1 102 ? 10.071 -1.383 -20.694 1.00 84.62 102 PRO A N 1
ATOM 799 C CA . PRO A 1 102 ? 9.623 -2.579 -21.415 1.00 84.62 102 PRO A CA 1
ATOM 800 C C . PRO A 1 102 ? 8.821 -3.548 -20.536 1.00 84.62 102 PRO A C 1
ATOM 802 O O . PRO A 1 102 ? 7.783 -4.055 -20.955 1.00 84.62 102 PRO A O 1
ATOM 805 N N . ASP A 1 103 ? 9.239 -3.734 -19.283 1.00 84.19 103 ASP A N 1
ATOM 806 C CA . ASP A 1 103 ? 8.500 -4.545 -18.309 1.00 84.19 103 ASP A CA 1
ATOM 807 C C . ASP A 1 103 ? 7.198 -3.851 -17.903 1.00 84.19 103 ASP A C 1
ATOM 809 O O . ASP A 1 103 ? 6.225 -4.489 -17.481 1.00 84.19 103 ASP A O 1
ATOM 813 N N . GLN A 1 104 ? 7.154 -2.518 -18.026 1.00 84.38 104 GLN A N 1
ATOM 814 C CA . GLN A 1 104 ? 5.933 -1.780 -17.783 1.00 84.38 104 GLN A CA 1
ATOM 815 C C . GLN A 1 104 ? 4.867 -2.016 -18.842 1.00 84.38 104 GLN A C 1
ATOM 817 O O . GLN A 1 104 ? 3.733 -2.366 -18.503 1.00 84.38 104 GLN A O 1
ATOM 822 N N . SER A 1 105 ? 5.240 -1.881 -20.107 1.00 85.62 105 SER A N 1
ATOM 823 C CA . SER A 1 105 ? 4.333 -2.080 -21.231 1.00 85.62 105 SER A CA 1
ATOM 824 C C . SER A 1 105 ? 3.946 -3.542 -21.439 1.00 85.62 105 SER A C 1
ATOM 826 O O . SER A 1 105 ? 2.809 -3.804 -21.823 1.00 85.62 105 SER A O 1
ATOM 828 N N . ALA A 1 106 ? 4.839 -4.492 -21.144 1.00 88.00 106 ALA A N 1
ATOM 829 C CA . ALA A 1 106 ? 4.552 -5.921 -21.274 1.00 88.00 106 ALA A CA 1
ATOM 830 C C . ALA A 1 106 ? 3.472 -6.410 -20.293 1.00 88.00 106 ALA A C 1
ATOM 832 O O . ALA A 1 106 ? 2.772 -7.381 -20.574 1.00 88.00 106 ALA A O 1
ATOM 833 N N . ALA A 1 107 ? 3.319 -5.742 -19.145 1.00 86.50 107 ALA A N 1
ATOM 834 C CA . ALA A 1 107 ? 2.420 -6.181 -18.082 1.00 86.50 107 ALA A CA 1
ATOM 835 C C . ALA A 1 107 ? 1.596 -5.011 -17.490 1.00 86.50 107 ALA A C 1
ATOM 837 O O . ALA A 1 107 ? 1.766 -4.645 -16.320 1.00 86.5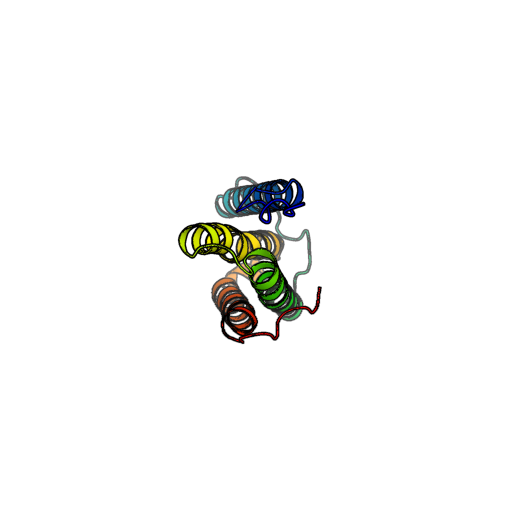0 107 ALA A O 1
ATOM 838 N N . PRO A 1 108 ? 0.675 -4.405 -18.269 1.00 87.44 108 PRO A N 1
ATOM 839 C CA . PRO A 1 108 ? -0.020 -3.172 -17.884 1.00 87.44 108 PRO A CA 1
ATOM 840 C C . PRO A 1 108 ? -0.995 -3.359 -16.712 1.00 87.44 108 PRO A C 1
ATOM 842 O O . PRO A 1 108 ? -1.209 -2.430 -15.938 1.00 87.44 108 PRO A O 1
ATOM 845 N N . PHE A 1 109 ? -1.548 -4.564 -16.537 1.00 89.50 109 PHE A N 1
ATOM 846 C CA . PHE A 1 109 ? -2.524 -4.874 -15.484 1.00 89.50 109 PHE A CA 1
ATOM 847 C C . PHE A 1 109 ? -1.899 -5.315 -14.153 1.00 89.50 109 PHE A C 1
ATOM 849 O O . PHE A 1 109 ? -2.613 -5.473 -13.167 1.00 89.50 109 PHE A O 1
ATOM 856 N N . VAL A 1 110 ? -0.576 -5.496 -14.082 1.00 89.75 110 VAL A N 1
ATOM 857 C CA . VAL A 1 110 ? 0.118 -5.935 -12.856 1.00 89.75 110 VAL A CA 1
ATOM 858 C C . VAL A 1 110 ? -0.174 -5.049 -11.638 1.00 89.75 110 VAL A C 1
ATOM 860 O O . VAL A 1 110 ? -0.419 -5.606 -10.569 1.00 89.75 110 VAL A O 1
ATOM 863 N N . PRO A 1 111 ? -0.237 -3.707 -11.749 1.00 90.19 111 PRO A N 1
ATOM 864 C CA . PRO A 1 111 ? -0.631 -2.862 -10.622 1.00 90.19 111 PRO A CA 1
ATOM 865 C C . PRO A 1 111 ? -2.043 -3.159 -10.103 1.00 90.19 111 PRO A C 1
ATOM 867 O O . PRO A 1 111 ? -2.260 -3.140 -8.894 1.00 90.19 111 PRO A O 1
ATOM 870 N N . LEU A 1 112 ? -2.991 -3.486 -10.990 1.00 92.19 112 LEU A N 1
ATOM 871 C CA . LEU A 1 112 ? -4.361 -3.833 -10.602 1.00 92.19 112 LEU A CA 1
ATOM 872 C C . LEU A 1 112 ? -4.399 -5.163 -9.840 1.00 92.19 112 LEU A C 1
ATOM 874 O O . LEU A 1 112 ? -5.054 -5.261 -8.805 1.00 92.19 112 LEU A O 1
ATOM 878 N N . TYR A 1 113 ? -3.654 -6.167 -10.307 1.00 92.12 113 TYR A N 1
ATOM 879 C CA . TYR A 1 113 ? -3.528 -7.444 -9.602 1.00 92.12 113 TYR A CA 1
ATOM 880 C C . TYR A 1 113 ? -2.829 -7.285 -8.250 1.00 92.12 113 TYR A C 1
ATOM 882 O O . TYR A 1 113 ? -3.293 -7.839 -7.256 1.00 92.12 113 TYR A O 1
ATOM 890 N N . ALA A 1 114 ? -1.748 -6.504 -8.180 1.00 93.38 114 ALA A N 1
ATOM 891 C CA . ALA A 1 114 ? -1.046 -6.235 -6.928 1.00 93.38 114 ALA A CA 1
ATOM 892 C C . ALA A 1 114 ? -1.937 -5.483 -5.933 1.00 93.38 114 ALA A C 1
ATOM 894 O O . ALA A 1 114 ? -1.944 -5.812 -4.749 1.00 93.38 114 ALA A O 1
ATOM 895 N N . PHE A 1 115 ? -2.745 -4.536 -6.417 1.00 94.19 115 PHE A N 1
ATOM 896 C CA . PHE A 1 115 ? -3.776 -3.898 -5.607 1.00 94.19 115 PHE A CA 1
ATOM 897 C C . PHE A 1 115 ? -4.810 -4.915 -5.110 1.00 94.19 115 PHE A C 1
ATOM 899 O O . PHE A 1 115 ? -5.124 -4.915 -3.929 1.00 94.19 115 PHE A O 1
ATOM 906 N N . GLY A 1 116 ? -5.274 -5.839 -5.957 1.00 94.69 116 GLY A N 1
ATOM 907 C CA . GLY A 1 116 ? -6.167 -6.925 -5.543 1.00 94.69 116 GLY A CA 1
ATOM 908 C C . GLY A 1 116 ? -5.571 -7.804 -4.437 1.00 94.69 116 GLY A C 1
ATOM 909 O O . GLY A 1 116 ? -6.226 -8.048 -3.425 1.00 94.69 116 GLY A O 1
ATOM 910 N N . VAL A 1 117 ? -4.309 -8.222 -4.584 1.00 95.31 117 VAL A N 1
ATOM 911 C CA . VAL A 1 117 ? -3.570 -8.987 -3.562 1.00 95.31 117 VAL A CA 1
ATOM 912 C C . VAL A 1 117 ? -3.473 -8.199 -2.254 1.00 95.31 117 VAL A C 1
ATOM 914 O O . VAL A 1 117 ? -3.791 -8.735 -1.191 1.00 95.31 117 VAL A O 1
ATOM 917 N N . PHE A 1 118 ? -3.100 -6.918 -2.334 1.00 96.38 118 PHE A N 1
ATOM 918 C CA . PHE A 1 118 ? -3.090 -6.006 -1.193 1.00 96.38 118 PHE A CA 1
ATOM 919 C C . PHE A 1 118 ? -4.467 -5.942 -0.517 1.00 96.38 118 PHE A C 1
ATOM 921 O O . PHE A 1 118 ? -4.561 -6.142 0.692 1.00 96.38 118 PHE A O 1
ATOM 928 N N . SER A 1 119 ? -5.539 -5.711 -1.280 1.00 95.00 119 SER A N 1
ATOM 929 C CA . SER A 1 119 ? -6.898 -5.543 -0.762 1.00 95.00 119 SER A CA 1
ATOM 930 C C . SER A 1 119 ? -7.405 -6.791 -0.055 1.00 95.00 119 SER A C 1
ATOM 932 O O . SER A 1 1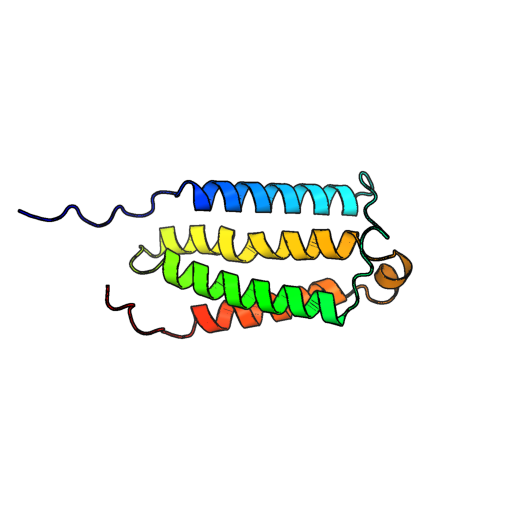19 ? -7.947 -6.688 1.045 1.00 95.00 119 SER A O 1
ATOM 934 N N . VAL A 1 120 ? -7.206 -7.971 -0.650 1.00 95.62 120 VAL A N 1
ATOM 935 C CA . VAL A 1 120 ? -7.604 -9.245 -0.040 1.00 95.62 120 VAL A CA 1
ATOM 936 C C . VAL A 1 120 ? -6.875 -9.434 1.287 1.00 95.62 120 VAL A C 1
ATOM 938 O O . VAL A 1 120 ? -7.515 -9.668 2.310 1.00 95.62 120 VAL A O 1
ATOM 941 N N . LEU A 1 121 ? -5.553 -9.262 1.305 1.00 95.56 121 LEU A N 1
ATOM 942 C CA . LEU A 1 121 ? -4.751 -9.487 2.509 1.00 95.56 121 LEU A CA 1
ATOM 943 C C . LEU A 1 121 ? -4.909 -8.405 3.572 1.00 95.56 121 LEU A C 1
ATOM 945 O O . LEU A 1 121 ? -4.723 -8.696 4.748 1.00 95.56 121 LEU A O 1
ATOM 949 N N . PHE A 1 122 ? -5.296 -7.192 3.189 1.00 94.56 122 PHE A N 1
ATOM 950 C CA . PHE A 1 122 ? -5.731 -6.161 4.122 1.00 94.56 122 PHE A CA 1
ATOM 951 C C . PHE A 1 122 ? -7.074 -6.518 4.761 1.00 94.56 122 PHE A C 1
ATOM 953 O O . PHE A 1 122 ? -7.264 -6.326 5.961 1.00 94.56 122 PHE A O 1
ATOM 960 N N . LEU A 1 123 ? -8.013 -7.065 3.984 1.00 93.00 123 LEU A N 1
ATOM 961 C CA . LEU A 1 123 ? -9.345 -7.419 4.469 1.00 93.00 123 LEU A CA 1
ATOM 962 C C . LEU A 1 123 ? -9.347 -8.623 5.410 1.00 93.00 123 LEU A C 1
ATOM 964 O O . LEU A 1 123 ? -10.174 -8.653 6.321 1.00 93.00 123 LEU A O 1
ATOM 968 N N . VAL A 1 124 ? -8.443 -9.592 5.237 1.00 91.88 124 VAL A N 1
ATOM 969 C CA . VAL A 1 124 ? -8.360 -10.766 6.126 1.00 91.88 124 VAL A CA 1
ATOM 970 C C . VAL A 1 124 ? -8.302 -10.358 7.605 1.00 91.88 124 VAL A C 1
ATOM 972 O O . VAL A 1 124 ? -9.223 -10.707 8.343 1.00 91.88 124 VAL A O 1
ATOM 975 N N . PRO A 1 125 ? -7.318 -9.571 8.074 1.00 87.00 125 PRO A N 1
ATOM 976 C CA . PRO A 1 125 ? -7.264 -9.188 9.473 1.00 87.00 125 PRO A CA 1
ATOM 977 C C . PRO A 1 125 ? -8.423 -8.280 9.900 1.00 87.00 125 PRO A C 1
ATOM 979 O O . PRO A 1 125 ? -8.852 -8.352 11.045 1.00 87.00 125 PRO A O 1
ATOM 982 N N . VAL A 1 126 ? -8.952 -7.451 8.995 1.00 86.50 126 VAL A N 1
ATOM 983 C CA . VAL A 1 126 ? -10.085 -6.545 9.268 1.00 86.50 126 VAL A CA 1
ATOM 984 C C . VAL A 1 126 ? -11.389 -7.305 9.508 1.00 86.50 126 VAL A C 1
ATOM 986 O O . VAL A 1 126 ? -12.227 -6.872 10.301 1.00 86.50 126 VAL A O 1
ATOM 989 N N . THR A 1 127 ? -11.575 -8.422 8.806 1.00 87.62 127 THR A N 1
ATOM 990 C CA . THR A 1 127 ? -12.772 -9.268 8.894 1.00 87.62 127 THR A CA 1
ATOM 991 C C . THR A 1 127 ? -12.644 -10.332 9.980 1.00 87.62 127 THR A C 1
ATOM 993 O O . THR A 1 127 ? -13.637 -10.667 10.631 1.00 87.62 127 THR A O 1
ATOM 996 N N . MET A 1 128 ? -11.428 -10.821 10.234 1.00 84.38 128 MET A N 1
ATOM 997 C CA . MET A 1 128 ? -11.145 -11.705 11.356 1.00 84.38 128 MET A CA 1
ATOM 998 C C . MET A 1 128 ? -11.308 -10.943 12.675 1.00 84.38 128 MET A C 1
ATOM 1000 O O . MET A 1 128 ? -10.606 -9.979 12.970 1.00 84.38 128 MET A O 1
ATOM 1004 N N . ARG A 1 129 ? -12.249 -11.389 13.512 1.00 64.81 129 ARG A N 1
ATOM 1005 C CA . ARG A 1 129 ? -12.428 -10.870 14.875 1.00 64.81 129 ARG A CA 1
ATOM 1006 C C . ARG A 1 129 ? -11.287 -11.368 15.763 1.00 64.81 129 ARG A C 1
ATOM 1008 O O . ARG A 1 129 ? -11.470 -12.324 16.511 1.00 64.81 129 ARG A O 1
ATOM 1015 N N . PHE A 1 130 ? -10.108 -10.756 15.658 1.00 66.25 130 PHE A N 1
ATOM 1016 C CA . PHE A 1 130 ? -8.982 -11.123 16.515 1.00 66.25 130 PHE A CA 1
ATOM 1017 C C . PHE A 1 130 ? -9.369 -11.019 17.997 1.00 66.25 130 PHE A C 1
ATOM 1019 O O . PHE A 1 130 ? -10.040 -10.057 18.378 1.00 66.25 130 PHE A O 1
ATOM 1026 N N . PRO A 1 131 ? -8.962 -11.983 18.841 1.00 60.31 131 PRO A N 1
ATOM 1027 C CA . PRO A 1 131 ? -9.131 -11.880 20.284 1.00 60.31 131 PRO A CA 1
ATOM 1028 C C . PRO A 1 131 ? -8.499 -10.587 20.810 1.00 60.31 131 PRO A C 1
ATOM 1030 O O . PRO A 1 131 ? -7.452 -10.159 20.317 1.00 60.31 131 PRO A O 1
ATOM 1033 N N . ARG A 1 132 ? -9.137 -9.964 21.811 1.00 62.22 132 ARG A N 1
ATOM 1034 C CA . ARG A 1 132 ? -8.603 -8.774 22.492 1.00 62.22 132 ARG A CA 1
ATOM 1035 C C . ARG A 1 132 ? -7.152 -9.039 22.916 1.00 62.22 132 ARG A C 1
ATOM 1037 O O . ARG A 1 132 ? -6.916 -10.069 23.549 1.00 62.22 132 ARG A O 1
ATOM 1044 N N . PRO A 1 133 ? -6.203 -8.126 22.643 1.00 61.41 133 PRO A N 1
ATOM 1045 C CA . PRO A 1 133 ? -4.940 -8.133 23.362 1.00 61.41 133 PRO A CA 1
ATOM 1046 C C . PRO A 1 133 ? -5.270 -8.009 24.853 1.00 61.41 133 PRO A C 1
ATOM 1048 O O . PRO A 1 133 ? -5.944 -7.058 25.246 1.00 61.41 133 PRO A O 1
ATOM 1051 N N . LEU A 1 134 ? -4.877 -9.001 25.653 1.00 53.81 134 LEU A N 1
ATOM 1052 C CA . LEU A 1 134 ? -4.907 -8.903 27.110 1.00 53.81 134 LEU A CA 1
ATOM 1053 C C . LEU A 1 134 ? -3.857 -7.852 27.486 1.00 53.81 134 LEU A C 1
ATOM 1055 O O . LEU A 1 134 ? -2.662 -8.136 27.451 1.00 53.81 134 LEU A O 1
ATOM 1059 N N . GLY A 1 135 ? -4.310 -6.625 27.718 1.00 46.69 135 GLY A N 1
ATOM 1060 C CA . GLY A 1 135 ? -3.511 -5.491 28.166 1.00 46.69 135 GLY A CA 1
ATOM 1061 C C . GLY A 1 135 ? -4.224 -4.799 29.306 1.00 46.69 135 GLY A C 1
ATOM 1062 O O . GLY A 1 135 ? -5.468 -4.681 29.211 1.00 46.69 135 GLY A O 1
#

Foldseek 3Di:
DDDDDDPAQDQDPVNVVLLVQLVVLQVLLVCLVVVVDQQEQVDQQDLVNLLVLLLCLLQVLLQVLCVVCPPHDPVSSVVSCCSSLVRSLSVSSNSLSNHHVVVCVVCVCSSVVSSVSSNVNSVVSVVDPDDDDPD

Sequence (135 aa):
MTSPPPRSGEVTRGDAVLLGLFLACWALSLLSFTRIVWLAGSLPLTLYGYYSVAVVLGWGFGILYVRRTWGLPTPVRRRFLLIYYLGPPAILGVLRSMAPWPDQSAAPFVPLYAFGVFSVLFLVPVTMRFPRPLG

Secondary structure (DSSP, 8-state):
-PPPPP--SPPPHHHHHHHHHHHHHHHHHHHHHTTSS--TTSS---HHHHHHHHHHHHHHHHHHHHHHHTT--HHHHHHHHHHHHHSHHHHHHHHHHHS-HHHHHH-TTHHHHHHHHHHHHHHHHHHS-PPPP--

pLDDT: mean 84.25, std 11.89, range [45.72, 96.38]

Radius of gyration: 17.48 Å; chains: 1; bounding box: 34×27×63 Å